Protein AF-A0A7C4FGM4-F1 (afdb_monomer_lite)

pLDDT: mean 72.91, std 12.55, range [52.62, 95.19]

Structure (mmCIF, N/CA/C/O backbone):
data_AF-A0A7C4FGM4-F1
#
_entry.id   AF-A0A7C4FGM4-F1
#
loop_
_atom_site.group_PDB
_atom_site.id
_atom_site.type_symbol
_atom_site.label_atom_id
_atom_site.label_alt_id
_atom_site.label_comp_id
_atom_site.label_asym_id
_atom_site.label_entity_id
_atom_site.label_seq_id
_atom_site.pdbx_PDB_ins_code
_atom_site.Cartn_x
_atom_site.Cartn_y
_atom_site.Cartn_z
_atom_site.occupancy
_atom_site.B_iso_or_equiv
_atom_site.auth_seq_id
_atom_site.auth_comp_id
_atom_site.auth_asym_id
_atom_site.auth_atom_id
_atom_site.pdbx_PDB_model_num
ATOM 1 N N . VAL A 1 1 ? 2.515 11.461 -0.562 1.00 58.16 1 VAL A N 1
ATOM 2 C CA . VAL A 1 1 ? 1.562 10.329 -0.580 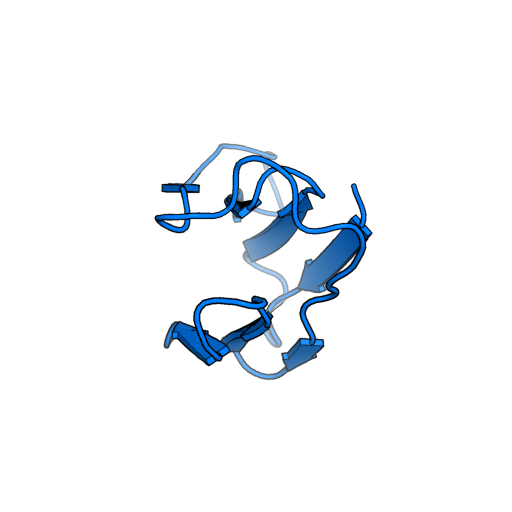1.00 58.16 1 VAL A CA 1
ATOM 3 C C . VAL A 1 1 ? 0.672 10.507 -1.794 1.00 58.16 1 VAL A C 1
ATOM 5 O O . VAL A 1 1 ? 0.165 11.605 -1.967 1.00 58.16 1 VAL A O 1
ATOM 8 N N . PHE A 1 2 ? 0.583 9.506 -2.669 1.00 68.94 2 PHE A N 1
ATOM 9 C CA . PHE A 1 2 ? -0.162 9.605 -3.936 1.00 68.94 2 PHE A CA 1
ATOM 10 C C . PHE A 1 2 ? -1.520 8.909 -3.889 1.00 68.94 2 PHE A C 1
ATOM 12 O O . PHE A 1 2 ? -2.425 9.293 -4.619 1.00 68.94 2 PHE A O 1
ATOM 19 N N . SER A 1 3 ? -1.668 7.911 -3.019 1.00 71.19 3 SER A N 1
ATOM 20 C CA . SER A 1 3 ? -2.963 7.321 -2.711 1.00 71.19 3 SER A CA 1
ATOM 21 C C . SER A 1 3 ? -2.993 6.840 -1.270 1.00 71.19 3 SER A C 1
ATOM 23 O O . SER A 1 3 ? -1.963 6.410 -0.743 1.00 71.19 3 SER A O 1
ATOM 25 N N . VAL A 1 4 ? -4.171 6.920 -0.661 1.00 75.75 4 VAL A N 1
ATOM 26 C CA . VAL A 1 4 ? -4.465 6.406 0.676 1.00 75.75 4 VAL A CA 1
ATOM 27 C C . VAL A 1 4 ? -5.774 5.647 0.649 1.00 75.75 4 VAL A C 1
ATOM 29 O O . VAL A 1 4 ? -6.684 5.998 -0.103 1.00 75.75 4 VAL A O 1
ATOM 32 N N . GLY A 1 5 ? -5.887 4.645 1.508 1.00 77.94 5 GLY A N 1
ATOM 33 C CA . GLY A 1 5 ? -7.167 4.018 1.771 1.00 77.94 5 GLY A CA 1
ATOM 34 C C . GLY A 1 5 ? -7.193 3.275 3.083 1.00 77.94 5 GLY A C 1
ATOM 35 O O . GLY A 1 5 ? -6.174 3.123 3.758 1.00 77.94 5 GLY A O 1
ATOM 36 N N . ILE A 1 6 ? -8.398 2.869 3.449 1.00 80.62 6 ILE A N 1
ATOM 37 C CA . ILE A 1 6 ? -8.717 2.286 4.740 1.00 80.62 6 ILE A CA 1
ATOM 38 C C . ILE A 1 6 ? -9.499 0.994 4.521 1.00 80.62 6 ILE A C 1
ATOM 40 O O . ILE A 1 6 ? -10.268 0.868 3.568 1.00 80.62 6 ILE A O 1
ATOM 44 N N . SER A 1 7 ? -9.255 0.021 5.387 1.00 81.88 7 SER A N 1
ATOM 45 C CA . SER A 1 7 ? -10.016 -1.225 5.447 1.00 81.88 7 SER A CA 1
ATOM 46 C C . SER A 1 7 ? -11.490 -0.978 5.762 1.00 81.88 7 SER A C 1
ATOM 48 O O . SER A 1 7 ? -11.837 -0.007 6.432 1.00 81.88 7 SER A O 1
ATOM 50 N N . GLY A 1 8 ? -12.363 -1.889 5.318 1.00 81.75 8 GLY A N 1
ATOM 51 C CA . GLY A 1 8 ? -13.800 -1.806 5.605 1.00 81.75 8 GLY A CA 1
ATOM 52 C C . GLY A 1 8 ? -14.130 -1.864 7.102 1.00 81.75 8 GLY A C 1
ATOM 53 O O . GLY A 1 8 ? -15.147 -1.324 7.523 1.00 81.75 8 GLY A O 1
ATOM 54 N N . ASP A 1 9 ? -13.251 -2.465 7.913 1.00 85.44 9 ASP A N 1
ATOM 55 C CA . ASP A 1 9 ? -13.359 -2.485 9.377 1.00 85.44 9 ASP A CA 1
ATOM 56 C C . ASP A 1 9 ? -12.631 -1.319 10.071 1.00 85.44 9 ASP A C 1
ATOM 58 O O . ASP A 1 9 ? -12.696 -1.193 11.293 1.00 85.44 9 ASP A O 1
ATOM 62 N N . GLY A 1 10 ? -11.934 -0.467 9.315 1.00 86.56 10 GLY A N 1
ATOM 63 C CA . GLY A 1 10 ? -11.222 0.694 9.834 1.00 86.56 10 GLY A CA 1
ATOM 64 C C . GLY A 1 10 ? -9.969 0.391 10.659 1.00 86.56 10 GLY A C 1
ATOM 65 O O . GLY A 1 10 ? -9.390 1.328 11.202 1.00 86.56 10 GLY A O 1
ATOM 66 N N . ARG A 1 11 ? -9.534 -0.872 10.792 1.00 89.19 11 ARG A N 1
ATOM 67 C CA . ARG A 1 11 ? -8.416 -1.235 11.690 1.00 89.19 11 ARG A CA 1
ATOM 68 C C . ARG A 1 11 ? -7.050 -0.910 11.112 1.00 89.19 11 ARG A C 1
ATOM 70 O O . ARG A 1 11 ? -6.090 -0.699 11.855 1.00 89.19 11 ARG A O 1
ATOM 77 N N . TRP A 1 12 ? -6.949 -0.891 9.793 1.00 86.50 12 TRP A N 1
ATOM 78 C CA . TRP A 1 12 ? -5.708 -0.582 9.104 1.00 86.50 12 TRP A CA 1
ATOM 79 C C . TRP A 1 12 ? -5.921 0.303 7.882 1.00 86.50 12 TRP A C 1
ATOM 81 O O . TRP A 1 12 ? -6.964 0.260 7.220 1.00 86.50 12 TRP A O 1
ATOM 91 N N . SER A 1 13 ? -4.892 1.085 7.572 1.00 85.88 13 SER A N 1
ATOM 92 C CA . SER A 1 13 ? -4.812 1.953 6.403 1.00 85.88 13 SER A CA 1
ATOM 93 C C . SER A 1 13 ? -3.574 1.630 5.581 1.00 85.88 13 SER A C 1
ATOM 95 O O . SER A 1 13 ? -2.598 1.078 6.086 1.00 85.88 13 SER A O 1
ATOM 97 N N . CYS A 1 14 ? -3.607 1.978 4.302 1.00 83.25 14 CYS A N 1
ATOM 98 C CA . CYS A 1 14 ? -2.484 1.788 3.401 1.00 83.25 14 CYS A CA 1
ATOM 99 C C . CYS A 1 14 ? -2.166 3.077 2.646 1.00 83.25 14 CYS A C 1
ATOM 101 O O . CYS A 1 14 ? -3.058 3.869 2.338 1.00 83.25 14 CYS A O 1
ATOM 103 N N . ALA A 1 15 ? -0.888 3.273 2.323 1.00 80.25 15 ALA A N 1
ATOM 104 C CA 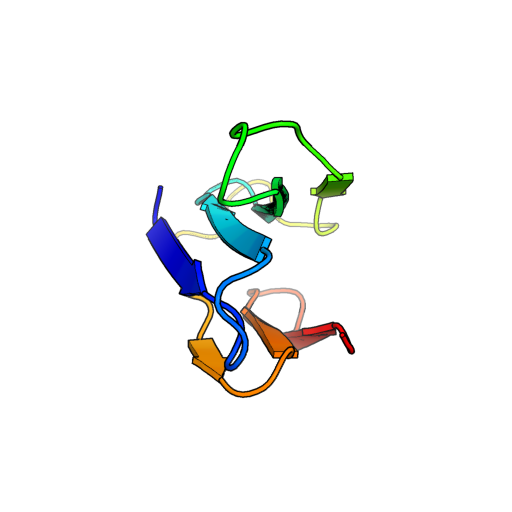. ALA A 1 15 ? -0.416 4.429 1.574 1.00 80.25 15 ALA A CA 1
ATOM 105 C C . ALA A 1 15 ? 0.549 4.019 0.460 1.00 80.25 15 ALA A C 1
ATOM 107 O O . ALA A 1 15 ? 1.494 3.263 0.681 1.00 80.25 15 ALA A O 1
ATOM 108 N N . GLY A 1 16 ? 0.327 4.571 -0.733 1.00 77.75 16 GLY A N 1
ATOM 109 C CA . GLY A 1 16 ? 1.225 4.442 -1.876 1.00 77.75 16 GLY A CA 1
ATOM 110 C C . GLY A 1 16 ? 2.022 5.719 -2.134 1.00 77.75 16 GLY A C 1
ATOM 111 O O . GLY A 1 16 ? 1.515 6.842 -2.012 1.00 77.75 16 GLY A O 1
ATOM 112 N N . THR A 1 17 ? 3.284 5.557 -2.520 1.00 77.00 17 THR A N 1
ATOM 113 C CA . THR A 1 17 ? 4.187 6.654 -2.900 1.00 77.00 17 THR A CA 1
ATOM 114 C C . THR A 1 17 ? 4.523 6.606 -4.390 1.00 77.00 17 THR A C 1
ATOM 116 O O . THR A 1 17 ? 4.467 5.549 -5.012 1.00 77.00 17 THR A O 1
ATOM 119 N N . CYS A 1 18 ? 4.932 7.743 -4.963 1.00 71.38 18 CYS A N 1
ATOM 120 C CA . CYS A 1 18 ? 5.407 7.803 -6.351 1.00 71.38 18 CYS A CA 1
ATOM 121 C C . CYS A 1 18 ? 6.637 6.924 -6.610 1.00 71.38 18 CYS A C 1
ATOM 123 O O . CYS A 1 18 ? 6.847 6.497 -7.737 1.00 71.38 18 CYS A O 1
ATOM 125 N N . GLY A 1 19 ? 7.431 6.630 -5.577 1.00 72.25 19 GLY A N 1
ATOM 126 C CA . GLY A 1 19 ? 8.613 5.772 -5.674 1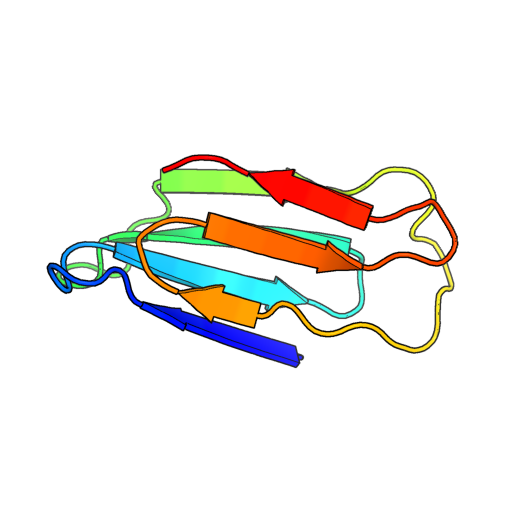.00 72.25 19 GLY A CA 1
ATOM 127 C C . GLY A 1 19 ? 8.306 4.273 -5.680 1.00 72.25 19 GLY A C 1
ATOM 128 O O . GLY A 1 19 ? 9.214 3.481 -5.454 1.00 72.25 19 GLY A O 1
ATOM 129 N N . GLY A 1 20 ? 7.042 3.872 -5.857 1.00 75.69 20 GLY A N 1
ATOM 130 C CA . GLY A 1 20 ? 6.643 2.463 -5.862 1.00 75.69 20 GLY A CA 1
ATOM 131 C C . GLY A 1 20 ? 6.655 1.802 -4.484 1.00 75.69 20 GLY A C 1
ATOM 132 O O . GLY A 1 20 ? 6.538 0.577 -4.407 1.00 75.69 20 GLY A O 1
ATOM 133 N N . LYS A 1 21 ? 6.794 2.586 -3.404 1.00 79.69 21 LYS A N 1
ATOM 134 C CA . LYS A 1 21 ? 6.649 2.077 -2.037 1.00 79.69 21 LYS A CA 1
ATOM 135 C C . LYS A 1 21 ? 5.193 2.056 -1.611 1.00 79.69 21 LYS A C 1
ATOM 137 O O . LYS A 1 21 ? 4.485 3.054 -1.789 1.00 79.69 21 LYS A O 1
ATOM 142 N N . LEU A 1 22 ? 4.806 0.945 -1.006 1.00 80.62 22 LEU A N 1
ATOM 143 C CA . LEU A 1 22 ? 3.523 0.702 -0.372 1.00 80.62 22 LEU A CA 1
ATOM 144 C C . LEU A 1 22 ? 3.744 0.461 1.116 1.00 80.62 22 LEU A C 1
ATOM 146 O O . LEU A 1 22 ? 4.689 -0.226 1.500 1.00 80.62 22 LEU A O 1
ATOM 150 N N . TYR A 1 23 ? 2.850 1.009 1.923 1.00 84.88 23 TYR A N 1
ATOM 151 C CA . TYR A 1 23 ? 2.869 0.890 3.372 1.00 84.88 23 TYR A CA 1
ATOM 152 C C . TYR A 1 23 ? 1.498 0.458 3.874 1.00 84.88 23 TYR A C 1
ATOM 154 O O . TYR A 1 23 ? 0.497 0.956 3.354 1.00 84.88 23 TYR A O 1
ATOM 162 N N . LYS A 1 24 ? 1.462 -0.385 4.909 1.00 86.56 24 LYS A N 1
ATOM 163 C CA . LYS A 1 24 ? 0.266 -0.689 5.711 1.00 86.56 24 LYS A CA 1
ATOM 164 C C . LYS A 1 24 ? 0.504 -0.254 7.150 1.00 86.56 24 LYS A C 1
ATOM 166 O O . LYS A 1 24 ? 1.581 -0.498 7.687 1.00 86.56 24 LYS A O 1
ATOM 171 N N . PHE A 1 25 ? -0.501 0.347 7.772 1.00 88.88 25 PHE A N 1
ATOM 172 C CA . PHE A 1 25 ? -0.449 0.873 9.131 1.00 88.88 25 PHE A CA 1
ATOM 173 C C . PHE A 1 25 ? -1.655 0.412 9.939 1.00 88.88 25 PHE A C 1
ATOM 175 O O . PHE A 1 25 ? -2.748 0.282 9.386 1.00 88.88 25 PHE A O 1
ATOM 182 N N . LEU A 1 26 ? -1.486 0.240 11.249 1.00 92.81 26 LEU A N 1
ATOM 183 C CA . LEU A 1 26 ? -2.615 0.237 12.179 1.00 92.81 26 LEU A CA 1
ATOM 184 C C . LEU A 1 26 ? -3.211 1.642 12.238 1.00 92.81 26 LEU A C 1
ATOM 186 O O . LEU A 1 26 ? -2.493 2.616 12.450 1.00 92.81 26 LEU A O 1
ATOM 190 N N . THR A 1 27 ? -4.522 1.764 12.051 1.00 89.31 27 THR A N 1
ATOM 191 C CA . THR A 1 27 ? -5.178 3.080 12.018 1.00 89.31 27 THR A CA 1
ATOM 192 C C . THR A 1 27 ? -5.218 3.736 13.396 1.00 89.31 27 THR A C 1
ATOM 194 O O . THR A 1 27 ? -5.110 4.954 13.486 1.00 89.31 27 THR A O 1
ATOM 197 N N . GLU A 1 28 ? -5.322 2.940 14.460 1.00 94.31 28 GLU A N 1
ATOM 198 C CA . GLU A 1 28 ? -5.376 3.436 15.838 1.00 94.31 28 GLU A CA 1
ATOM 199 C C . GLU A 1 28 ? -4.058 4.082 16.286 1.00 94.31 28 GLU A C 1
ATOM 201 O O . GLU A 1 28 ? -4.065 5.136 16.918 1.00 94.31 28 GLU A O 1
ATOM 206 N N . THR A 1 29 ? -2.925 3.467 15.940 1.00 95.19 29 THR A N 1
ATOM 207 C CA . THR A 1 29 ? -1.604 3.851 16.462 1.00 95.19 29 THR A CA 1
ATOM 208 C C . THR A 1 29 ? -0.700 4.497 15.415 1.00 95.19 29 THR A C 1
ATOM 210 O O . THR A 1 29 ? 0.276 5.159 15.762 1.00 95.19 29 THR A O 1
ATOM 213 N N . GLY A 1 30 ? -0.993 4.305 14.127 1.00 89.12 30 GLY A N 1
ATOM 214 C CA . GLY A 1 30 ? -0.094 4.661 13.031 1.00 89.12 30 GLY A CA 1
ATOM 215 C C . GLY A 1 30 ? 1.127 3.744 12.916 1.00 89.12 30 GLY A C 1
ATOM 216 O O . GLY A 1 30 ? 2.029 4.040 12.132 1.00 89.12 30 GLY A O 1
ATOM 217 N N . GLU A 1 31 ? 1.185 2.645 13.675 1.00 94.00 31 GLU A N 1
ATOM 218 C CA . GLU A 1 31 ? 2.312 1.714 13.626 1.00 94.00 31 GLU A CA 1
ATOM 219 C C . GLU A 1 31 ? 2.397 1.024 12.257 1.00 94.00 31 GLU A C 1
ATOM 221 O O . GLU A 1 31 ? 1.381 0.524 11.758 1.00 94.00 31 GLU A O 1
ATOM 226 N N . PRO A 1 32 ? 3.589 0.969 11.633 1.00 89.94 32 PRO A N 1
ATOM 227 C CA . PRO A 1 32 ? 3.767 0.293 10.359 1.00 89.94 32 PRO A CA 1
ATOM 228 C C . PRO A 1 32 ? 3.673 -1.225 10.546 1.00 89.94 32 PRO A C 1
ATOM 230 O O . PRO A 1 32 ? 4.436 -1.822 11.301 1.00 89.94 32 PRO A O 1
ATOM 233 N N . LEU A 1 33 ? 2.756 -1.852 9.813 1.00 89.56 33 LEU A N 1
ATOM 234 C CA . LEU A 1 33 ? 2.597 -3.304 9.766 1.00 89.56 33 LEU A CA 1
ATOM 235 C C . LEU A 1 33 ? 3.517 -3.938 8.719 1.00 89.56 33 LEU A C 1
ATOM 237 O O . LEU A 1 33 ? 4.100 -4.988 8.976 1.00 89.56 33 LEU A O 1
ATOM 241 N N . TRP A 1 34 ? 3.653 -3.317 7.542 1.00 87.25 34 TRP A N 1
ATOM 242 C CA . TRP A 1 34 ? 4.600 -3.754 6.512 1.00 87.25 34 TRP A CA 1
ATOM 243 C C . TRP A 1 34 ? 4.945 -2.642 5.510 1.00 87.25 34 TRP A C 1
ATOM 245 O O . TRP A 1 34 ? 4.198 -1.673 5.348 1.00 87.25 34 TRP A O 1
ATOM 255 N N . GLU A 1 35 ? 6.070 -2.823 4.807 1.00 86.25 35 GLU A N 1
ATOM 256 C CA . GLU A 1 35 ? 6.504 -2.028 3.648 1.00 86.25 35 GLU A CA 1
ATOM 257 C C . GLU A 1 35 ? 6.809 -2.954 2.458 1.00 86.25 35 GLU A C 1
ATOM 259 O O . GLU A 1 35 ? 7.428 -4.006 2.620 1.00 86.25 35 GLU A O 1
ATOM 264 N N . TYR A 1 36 ? 6.389 -2.555 1.256 1.00 81.12 36 TYR A N 1
ATOM 265 C CA . TYR A 1 36 ? 6.729 -3.237 0.010 1.00 81.12 36 TYR A CA 1
ATOM 266 C C . TYR A 1 36 ? 7.255 -2.238 -1.015 1.00 81.12 36 TYR A C 1
ATOM 268 O O . TYR A 1 36 ? 6.638 -1.202 -1.262 1.00 81.12 36 TYR A O 1
ATOM 276 N N . THR A 1 37 ? 8.390 -2.560 -1.635 1.00 80.31 37 THR A N 1
ATOM 277 C CA . THR A 1 37 ? 8.946 -1.781 -2.745 1.00 80.31 37 THR A CA 1
ATOM 278 C C . THR A 1 37 ? 8.706 -2.527 -4.041 1.00 80.31 37 THR A C 1
ATOM 280 O O . THR A 1 37 ? 9.222 -3.624 -4.243 1.00 80.31 37 THR A O 1
ATOM 283 N N . THR A 1 38 ? 7.944 -1.908 -4.934 1.00 72.88 38 THR A N 1
ATOM 284 C CA . THR A 1 38 ? 7.625 -2.510 -6.223 1.00 72.88 38 THR A CA 1
ATOM 285 C C . THR A 1 38 ? 8.859 -2.491 -7.138 1.00 72.88 38 THR A C 1
ATOM 287 O O . THR A 1 38 ? 9.413 -1.413 -7.386 1.00 72.88 38 THR A O 1
ATOM 290 N N . PRO A 1 39 ? 9.324 -3.642 -7.659 1.00 71.38 39 PRO A N 1
ATOM 291 C CA . PRO A 1 39 ? 10.502 -3.693 -8.525 1.00 71.38 39 PRO A CA 1
ATOM 292 C C . PRO A 1 39 ? 10.321 -2.880 -9.818 1.00 71.38 39 PRO A C 1
ATOM 294 O O . PRO A 1 39 ? 9.242 -2.854 -10.406 1.00 71.38 39 PRO A O 1
ATOM 297 N N . GLY A 1 40 ? 11.388 -2.224 -10.292 1.00 65.69 40 GLY A N 1
ATOM 298 C CA . GLY A 1 40 ? 11.387 -1.508 -11.580 1.00 65.69 40 GLY A CA 1
ATOM 299 C C . GLY A 1 40 ? 10.747 -0.111 -11.572 1.00 65.69 40 GLY A C 1
ATOM 300 O O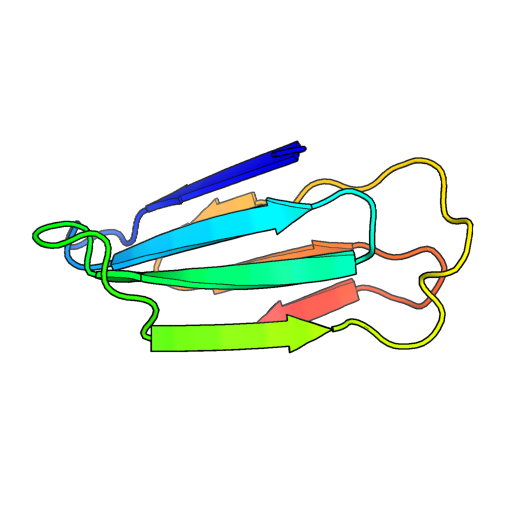 . GLY A 1 40 ? 10.570 0.479 -12.634 1.00 65.69 40 GLY A O 1
ATOM 301 N N . PHE A 1 41 ? 10.432 0.442 -10.395 1.00 60.72 41 PHE A N 1
ATOM 302 C CA . PHE A 1 41 ? 9.802 1.763 -10.233 1.00 60.72 41 PHE A CA 1
ATOM 303 C C . PHE A 1 41 ? 10.757 2.969 -10.269 1.0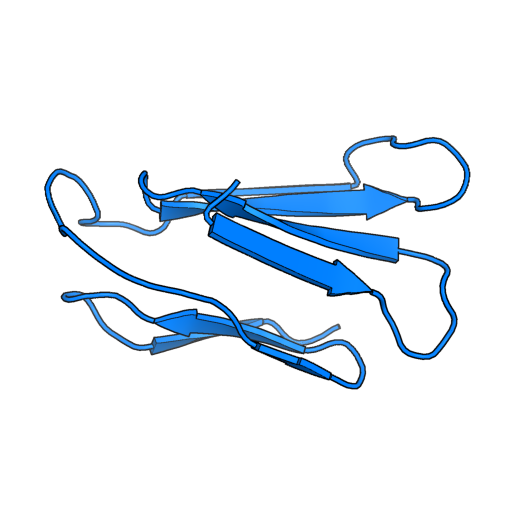0 60.72 41 PHE A C 1
ATOM 305 O O . PHE A 1 41 ? 10.324 4.100 -10.040 1.00 60.72 41 PHE A O 1
ATOM 312 N N . ALA A 1 42 ? 12.038 2.769 -10.589 1.00 55.62 42 ALA A N 1
ATOM 313 C CA . ALA A 1 42 ? 12.999 3.856 -10.768 1.00 55.62 42 ALA A CA 1
ATOM 314 C C . ALA A 1 42 ? 12.661 4.678 -12.033 1.00 55.62 42 ALA A C 1
ATOM 316 O O . ALA A 1 42 ? 13.228 4.452 -13.097 1.00 55.62 42 ALA A O 1
ATOM 317 N N . GLY A 1 43 ? 11.700 5.604 -11.926 1.00 55.34 43 GLY A N 1
ATOM 318 C CA . GLY A 1 43 ? 11.385 6.595 -12.965 1.00 55.34 43 GLY A CA 1
ATOM 319 C C . GLY A 1 43 ? 9.975 6.555 -13.569 1.00 55.34 43 GLY A C 1
ATOM 320 O O . GLY A 1 43 ? 9.755 7.199 -14.589 1.00 55.34 43 GLY A O 1
ATOM 321 N N . ALA A 1 44 ? 9.010 5.825 -12.997 1.00 52.62 44 ALA A N 1
ATOM 322 C CA . ALA A 1 44 ? 7.642 5.809 -13.530 1.00 52.62 44 ALA A CA 1
ATOM 323 C C . ALA A 1 44 ? 6.809 6.996 -13.000 1.00 52.62 44 ALA A C 1
ATOM 325 O O . ALA A 1 44 ? 6.502 7.087 -11.815 1.00 52.62 44 ALA A O 1
ATOM 326 N N . GLU A 1 45 ? 6.430 7.901 -13.904 1.00 54.03 45 GLU A N 1
ATOM 327 C CA . GLU A 1 45 ? 5.857 9.226 -13.622 1.00 54.03 45 GLU A CA 1
ATOM 328 C C . GLU A 1 45 ? 4.406 9.273 -13.123 1.00 54.03 45 GLU A C 1
ATOM 330 O O . GLU A 1 45 ? 3.900 10.368 -12.907 1.00 54.03 45 GLU A O 1
ATOM 335 N N . ARG A 1 46 ? 3.699 8.161 -12.911 1.00 57.94 46 ARG A N 1
ATOM 336 C CA . ARG A 1 46 ? 2.340 8.185 -12.336 1.00 57.94 46 ARG A CA 1
ATOM 337 C C . ARG A 1 46 ? 1.901 6.776 -11.991 1.00 57.94 46 ARG A C 1
ATOM 339 O O . ARG A 1 46 ? 1.856 5.949 -12.892 1.00 57.94 46 ARG A O 1
ATOM 346 N N . GLN A 1 47 ? 1.458 6.562 -10.752 1.00 55.19 47 GLN A N 1
ATOM 347 C CA . GLN A 1 47 ? 0.363 5.634 -10.479 1.00 55.19 47 GLN A CA 1
ATOM 348 C C . GLN A 1 47 ? -0.226 5.765 -9.074 1.00 55.19 47 GLN A C 1
ATOM 350 O O . GLN A 1 47 ? 0.400 6.253 -8.135 1.00 55.19 47 GLN A O 1
ATOM 355 N N . VAL A 1 48 ? -1.487 5.344 -9.004 1.00 54.00 48 VAL A N 1
ATOM 356 C CA . VAL A 1 48 ? -2.442 5.486 -7.907 1.00 54.00 48 VAL A CA 1
ATOM 357 C C . VAL A 1 48 ? -2.936 4.088 -7.565 1.00 54.00 48 VAL A C 1
ATOM 359 O O . VAL A 1 48 ? -3.134 3.273 -8.469 1.00 54.00 48 VAL A O 1
ATOM 362 N N . GLY A 1 49 ? -3.133 3.826 -6.276 1.00 57.66 49 GLY A N 1
ATOM 363 C CA . GLY A 1 49 ? -3.822 2.627 -5.822 1.00 57.66 49 GLY A CA 1
ATOM 364 C C . GLY A 1 49 ? -5.269 2.886 -5.444 1.00 57.66 49 GLY A C 1
ATOM 365 O O . GLY A 1 49 ? -5.582 3.954 -4.925 1.00 57.66 49 GLY A O 1
ATOM 366 N N . VAL A 1 50 ? -6.143 1.926 -5.729 1.00 54.88 50 VAL A N 1
ATOM 367 C CA . VAL A 1 50 ? -7.532 1.910 -5.252 1.00 54.88 50 VAL A CA 1
ATOM 368 C C . VAL A 1 50 ? -7.597 0.977 -4.051 1.00 54.88 50 VAL A C 1
ATOM 370 O O . VAL A 1 50 ? -6.972 -0.085 -4.061 1.00 54.88 50 VAL A O 1
ATOM 373 N N . PHE A 1 51 ? -8.346 1.395 -3.034 1.00 58.75 51 PHE A N 1
ATOM 374 C CA . PHE A 1 51 ? -8.548 0.653 -1.799 1.00 58.75 51 PHE A CA 1
ATOM 375 C C . PHE A 1 51 ? -10.044 0.396 -1.616 1.00 58.75 51 PHE A C 1
ATOM 377 O O . PHE A 1 51 ? -10.827 1.340 -1.538 1.00 58.75 51 PHE A O 1
ATOM 384 N N . SER A 1 52 ? -10.428 -0.876 -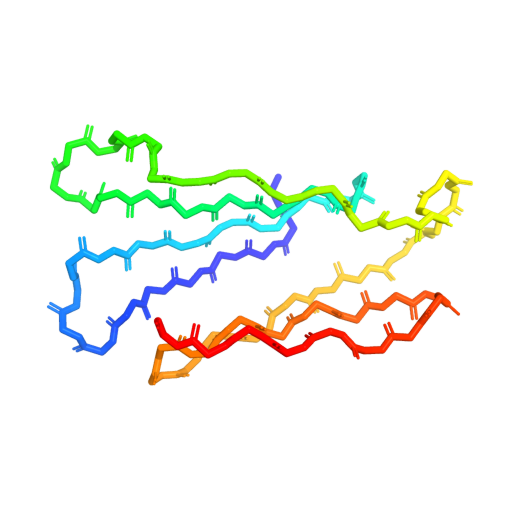1.573 1.00 53.09 52 SER A N 1
ATOM 385 C CA . SER A 1 52 ? -11.767 -1.341 -1.193 1.00 53.09 52 SER A CA 1
ATOM 386 C C . SER A 1 52 ? -11.616 -2.731 -0.586 1.00 53.09 52 SER A C 1
ATOM 388 O O . SER A 1 52 ? -10.852 -3.542 -1.107 1.00 53.09 52 SER A O 1
ATOM 390 N N . ASP A 1 53 ? -12.303 -2.993 0.525 1.00 63.50 53 ASP A N 1
ATOM 391 C CA . ASP A 1 53 ? -12.484 -4.337 1.103 1.00 63.50 53 ASP A CA 1
ATOM 392 C C . ASP A 1 53 ? -11.208 -5.152 1.350 1.00 63.50 53 ASP A C 1
ATOM 394 O O . ASP A 1 53 ? -11.181 -6.371 1.208 1.00 63.50 53 ASP A O 1
ATOM 398 N N . GLY A 1 54 ? -10.131 -4.478 1.744 1.00 59.22 54 GLY A N 1
ATOM 399 C CA . GLY A 1 54 ? -8.886 -5.143 2.109 1.00 59.22 54 GLY A CA 1
ATOM 400 C C . GLY A 1 54 ? -7.873 -5.297 0.973 1.00 59.22 54 GLY A C 1
ATOM 401 O O . GLY A 1 54 ? -6.753 -5.728 1.224 1.00 59.22 54 GLY A O 1
ATOM 402 N N . TYR A 1 55 ? -8.211 -4.885 -0.247 1.00 62.81 55 TYR A N 1
ATOM 403 C CA . TYR A 1 55 ? -7.292 -4.973 -1.375 1.00 62.81 55 TYR A CA 1
ATOM 404 C C . TYR A 1 55 ? -6.500 -3.683 -1.563 1.00 62.81 55 TYR A C 1
ATOM 406 O O . TYR A 1 55 ? -7.052 -2.579 -1.535 1.00 62.81 55 TYR A O 1
ATOM 414 N N . VAL A 1 56 ? -5.199 -3.832 -1.810 1.00 66.19 56 VAL A N 1
ATOM 415 C CA . VAL A 1 56 ? -4.351 -2.755 -2.332 1.00 66.19 56 VAL A CA 1
ATOM 416 C C . VAL A 1 56 ? -4.047 -3.075 -3.782 1.00 66.19 56 VAL A C 1
ATOM 418 O O . VAL A 1 56 ? -3.396 -4.074 -4.073 1.00 66.19 56 VAL A O 1
ATOM 421 N N . VAL A 1 57 ? -4.491 -2.225 -4.703 1.00 63.88 57 VAL A N 1
ATOM 422 C CA . VAL A 1 57 ? -4.051 -2.308 -6.099 1.00 63.88 57 VAL A CA 1
ATOM 423 C C . VAL A 1 57 ? -2.946 -1.286 -6.300 1.00 63.88 57 VAL A C 1
ATOM 425 O O . VAL A 1 57 ? -3.167 -0.111 -6.055 1.00 63.88 57 VAL A O 1
ATOM 428 N N . ALA A 1 58 ? -1.765 -1.693 -6.752 1.00 65.38 58 ALA A N 1
ATOM 429 C CA . ALA A 1 58 ? -0.701 -0.787 -7.168 1.00 65.38 58 ALA A CA 1
ATOM 430 C C . ALA A 1 58 ? -0.444 -0.982 -8.661 1.00 65.38 58 ALA A C 1
ATOM 432 O O . ALA A 1 58 ? 0.075 -2.011 -9.089 1.00 65.38 58 ALA A O 1
ATOM 433 N N . GLY A 1 59 ? -0.840 -0.005 -9.475 1.00 57.16 59 GLY A N 1
ATOM 434 C CA . GLY A 1 59 ? -0.474 0.014 -10.889 1.00 57.16 59 GLY A CA 1
ATOM 435 C C . GLY A 1 59 ? 0.964 0.498 -11.063 1.00 57.16 59 GLY A C 1
ATOM 436 O O . GLY A 1 59 ? 1.371 1.420 -10.369 1.00 57.16 59 GLY A O 1
ATOM 437 N N . GLY A 1 60 ? 1.708 -0.094 -12.000 1.00 64.31 60 GLY A N 1
ATOM 438 C CA . GLY A 1 60 ? 3.060 0.262 -12.454 1.00 64.31 60 GLY A CA 1
ATOM 439 C C . GLY A 1 60 ? 3.164 0.329 -13.987 1.00 64.31 60 GLY A C 1
ATOM 440 O O . GLY A 1 60 ? 2.371 -0.305 -14.683 1.00 64.31 60 GLY A O 1
ATOM 441 N N . ARG A 1 61 ? 4.202 0.977 -14.547 1.00 61.69 61 ARG A N 1
ATOM 442 C CA . ARG A 1 61 ? 4.684 0.633 -15.912 1.00 61.69 61 ARG A CA 1
ATOM 443 C C . ARG A 1 61 ? 5.149 -0.834 -15.967 1.00 61.69 61 ARG A C 1
ATOM 445 O O . ARG A 1 61 ? 5.126 -1.449 -17.025 1.00 61.69 61 ARG A O 1
ATOM 452 N N . GLY A 1 62 ? 5.550 -1.383 -14.816 1.00 61.97 62 GLY A N 1
ATOM 453 C CA . GLY A 1 62 ? 5.976 -2.771 -14.628 1.00 61.97 62 GLY A CA 1
ATOM 454 C C . GLY A 1 62 ? 4.859 -3.773 -14.315 1.00 61.97 62 GLY A C 1
ATOM 455 O O . GLY A 1 62 ? 5.180 -4.900 -13.959 1.00 61.97 62 GLY A O 1
ATOM 456 N N . GLY A 1 63 ? 3.580 -3.389 -14.415 1.00 62.94 63 GLY A N 1
ATOM 457 C CA . GLY A 1 63 ? 2.439 -4.282 -14.170 1.00 62.94 63 GLY A CA 1
ATOM 458 C C . GLY A 1 63 ? 1.516 -3.811 -13.049 1.00 62.94 63 GLY A C 1
ATOM 459 O O . GLY A 1 63 ? 1.780 -2.806 -12.394 1.00 62.94 63 GLY A O 1
ATOM 460 N N . ILE A 1 64 ? 0.406 -4.521 -12.855 1.00 69.44 64 ILE A N 1
ATOM 461 C CA . ILE A 1 64 ? -0.547 -4.277 -11.768 1.00 69.44 64 ILE A CA 1
ATOM 462 C C . ILE A 1 64 ? -0.287 -5.314 -10.680 1.00 69.44 64 ILE A C 1
ATOM 464 O O . ILE A 1 64 ? -0.302 -6.512 -10.954 1.00 69.44 64 ILE A O 1
ATOM 468 N N . TYR A 1 65 ? -0.073 -4.843 -9.459 1.00 69.12 65 TYR A N 1
ATOM 469 C CA . TYR A 1 65 ? 0.068 -5.672 -8.271 1.00 69.12 65 TYR A CA 1
ATOM 470 C C . TYR A 1 65 ? -1.216 -5.571 -7.462 1.00 69.12 65 TYR A C 1
ATOM 472 O O . TYR A 1 65 ? -1.711 -4.469 -7.222 1.00 69.12 65 TYR A O 1
ATOM 480 N N . VAL A 1 66 ? -1.755 -6.714 -7.056 1.00 72.81 66 VAL A N 1
ATOM 481 C CA . VAL A 1 66 ? -2.917 -6.797 -6.173 1.00 72.81 66 VAL A CA 1
ATOM 482 C C . VAL A 1 66 ? -2.462 -7.501 -4.909 1.00 72.81 66 VAL A C 1
ATOM 484 O O . VAL A 1 66 ? -1.895 -8.589 -4.979 1.00 72.81 66 VAL A O 1
ATOM 487 N N . PHE A 1 67 ? -2.684 -6.859 -3.771 1.00 68.38 67 PHE A N 1
ATOM 488 C CA . PHE A 1 67 ? -2.420 -7.434 -2.462 1.00 68.38 67 PHE A CA 1
ATOM 489 C C . PHE A 1 67 ? -3.754 -7.793 -1.825 1.00 68.38 67 PHE A C 1
ATOM 491 O O . PHE A 1 67 ? -4.654 -6.951 -1.777 1.00 68.38 67 PHE A O 1
ATOM 498 N N . GLU A 1 68 ? -3.863 -9.040 -1.384 1.00 65.06 68 GLU A N 1
ATOM 499 C CA . GLU A 1 68 ? -4.980 -9.534 -0.583 1.00 65.06 68 GLU A CA 1
ATOM 500 C C . GLU A 1 68 ? -4.845 -9.034 0.877 1.00 65.06 68 GLU A C 1
ATOM 502 O O . GLU A 1 68 ? -3.732 -8.670 1.280 1.00 65.06 68 GLU A O 1
ATOM 507 N N . PRO A 1 69 ? -5.956 -8.952 1.638 1.00 60.22 69 PRO A N 1
ATOM 508 C CA . PRO A 1 69 ? -5.994 -8.414 3.003 1.00 60.22 69 PRO A CA 1
ATOM 509 C C . PRO A 1 69 ? -4.924 -8.931 3.979 1.00 60.22 69 PRO A C 1
ATOM 511 O O . PRO A 1 69 ? -4.643 -10.148 3.983 1.00 60.22 69 PRO A O 1
#

Sequence (69 aa):
VFSVGISGDGRWSCAGTCGGKLYKFLTETGEPLWEYTTPGFAGAERQVGVFSDGYVVAGGRGGIYVFEP

Radius of gyration: 11.53 Å; chains: 1; bounding box: 27×20×32 Å

Foldseek 3Di:
DQEKDAAPVRQKIKDADLQQKIWIAGNVPRHTPDIDHDPPSPDFPDDYWDDDHQWTWTQDVVGIDIDHD

Secondary structure (DSSP, 8-state):
--EEEE-TTSSEEEEE-TTSEEEEEETTT--EEEEEE-TT-TT-------EETTEEEEEETTEEEEE--